Protein AF-A0A8D1IMT7-F1 (afdb_monomer_lite)

pLDDT: mean 76.64, std 11.8, range [52.03, 92.44]

Sequence (83 aa):
MVVLICISLIIGDVEYFFMCLLAICISSLEKCLFRAFAHFSIDWLVFLLLGCISCLYILEIKPLSVASFETVFSHSFTVWLLG

Foldseek 3Di:
DVVVVVVVVVVVVVVVVVVVVVVVVVVVCCVVCVVVVVVVVVVVVVVVVVLVVVVVVVCVVPVPCPVVSVVVVVVVVVVVVVD

Radius of gyration: 25.27 Å; chains: 1; bounding box: 57×19×65 Å

Secondary structure (DSSP, 8-state):
-HHHHHHHHHHHHHHHHHHHHHHHHHHHHHHHHHHHHHHHHHHHHHHHHHHHHHHHHHHHH-TT-HHHHHHHHHHHHHHHHT-

Organism: Sus scrofa (NCBI:txid9823)

Structure (mmCIF, N/CA/C/O backbone):
data_AF-A0A8D1IMT7-F1
#
_entry.id   AF-A0A8D1IMT7-F1
#
loop_
_atom_site.group_PDB
_atom_site.id
_atom_site.type_symbol
_atom_site.label_atom_id
_atom_site.label_alt_id
_atom_site.label_comp_id
_atom_site.label_asym_id
_atom_site.label_entity_id
_atom_site.label_seq_id
_atom_site.pdbx_PDB_ins_code
_atom_site.Cartn_x
_atom_site.Cartn_y
_atom_site.Cartn_z
_atom_site.occupancy
_atom_site.B_iso_or_equiv
_atom_site.auth_seq_id
_atom_site.auth_comp_id
_atom_site.auth_asym_id
_atom_site.auth_atom_id
_atom_site.pdbx_PDB_model_num
ATOM 1 N N . MET A 1 1 ? -19.321 4.461 42.234 1.00 76.94 1 MET A N 1
ATOM 2 C CA . MET A 1 1 ? -19.216 3.091 41.680 1.00 76.94 1 MET A CA 1
ATOM 3 C C . MET A 1 1 ? -19.819 2.987 40.279 1.00 76.94 1 MET A C 1
ATOM 5 O O . MET A 1 1 ? -19.100 2.599 39.377 1.00 76.94 1 MET A O 1
ATOM 9 N N . VAL A 1 2 ? -21.069 3.416 40.054 1.00 83.62 2 VAL A N 1
ATOM 10 C CA . VAL A 1 2 ? -21.730 3.370 38.726 1.00 83.62 2 VAL A CA 1
ATOM 11 C C . VAL A 1 2 ? -20.971 4.142 37.637 1.00 83.62 2 VAL A C 1
ATOM 13 O O . VAL A 1 2 ? -20.770 3.624 36.550 1.00 83.62 2 VAL A O 1
ATOM 16 N N . VAL A 1 3 ? -20.463 5.338 37.951 1.00 85.94 3 VAL A N 1
ATOM 17 C CA . VAL A 1 3 ? -19.684 6.159 37.001 1.00 85.94 3 VAL A CA 1
ATOM 18 C C . VAL A 1 3 ? -18.421 5.442 36.509 1.00 85.94 3 VAL A C 1
ATOM 20 O O . VAL A 1 3 ? -18.100 5.512 35.331 1.00 85.94 3 VAL A O 1
ATOM 23 N N . LEU A 1 4 ? -17.741 4.701 37.392 1.00 83.44 4 LEU A N 1
ATOM 24 C CA . LEU A 1 4 ? -16.567 3.902 37.026 1.00 83.44 4 LEU A CA 1
ATOM 25 C C . LEU A 1 4 ? -16.937 2.780 36.049 1.00 83.44 4 LEU A C 1
ATOM 27 O O . LEU A 1 4 ? -16.236 2.591 35.065 1.00 83.44 4 LEU A O 1
ATOM 31 N N . ILE A 1 5 ? -18.067 2.101 36.269 1.00 88.38 5 ILE A N 1
ATOM 32 C CA . ILE A 1 5 ? -18.558 1.031 35.386 1.00 88.38 5 ILE A CA 1
ATOM 33 C C . ILE A 1 5 ? -18.909 1.585 33.997 1.00 88.38 5 ILE A C 1
ATOM 35 O O . ILE A 1 5 ? -18.563 0.970 32.991 1.00 88.38 5 ILE A O 1
ATOM 39 N N . CYS A 1 6 ? -19.536 2.764 33.926 1.00 87.81 6 CYS A N 1
ATOM 40 C CA . CYS A 1 6 ? -19.857 3.408 32.650 1.00 87.81 6 CYS A CA 1
ATOM 41 C C . CYS A 1 6 ? -18.598 3.759 31.846 1.00 87.81 6 CYS A C 1
ATOM 43 O O . CYS A 1 6 ? -18.571 3.549 30.638 1.00 87.81 6 CYS A O 1
ATOM 45 N N . ILE A 1 7 ? -17.547 4.258 32.503 1.00 87.12 7 ILE A N 1
ATOM 46 C CA . ILE A 1 7 ? -16.282 4.593 31.833 1.00 87.12 7 ILE A CA 1
ATOM 47 C C . ILE A 1 7 ? -15.595 3.320 31.323 1.00 87.12 7 ILE A C 1
ATOM 49 O O . ILE A 1 7 ? -15.143 3.293 30.182 1.00 87.12 7 ILE A O 1
ATOM 53 N N . SER A 1 8 ? -15.568 2.251 32.126 1.00 85.69 8 SER A N 1
ATOM 54 C CA . SER A 1 8 ? -15.009 0.958 31.710 1.00 85.69 8 SER A CA 1
ATOM 55 C C . SER A 1 8 ? -15.743 0.356 30.507 1.00 85.69 8 SER A C 1
ATOM 57 O O . SER A 1 8 ? -15.093 -0.168 29.607 1.00 85.69 8 SER A O 1
ATOM 59 N N . LEU A 1 9 ? -17.076 0.462 30.460 1.00 87.12 9 LEU A N 1
ATOM 60 C CA . LEU A 1 9 ? -17.877 0.002 29.319 1.00 87.12 9 LEU A CA 1
ATOM 61 C C . LEU A 1 9 ? -17.598 0.809 28.046 1.00 87.12 9 LEU A C 1
ATOM 63 O O . LEU A 1 9 ? -17.388 0.217 26.994 1.00 87.12 9 LEU A O 1
ATOM 67 N N . ILE A 1 10 ? -17.534 2.142 28.142 1.00 88.06 10 ILE A N 1
ATOM 68 C CA . ILE A 1 10 ? -17.256 3.011 26.986 1.00 88.06 10 ILE A CA 1
ATOM 69 C C . ILE A 1 10 ? -15.876 2.711 26.390 1.00 88.06 10 ILE A C 1
ATOM 71 O O . ILE A 1 10 ? -15.733 2.676 25.172 1.00 88.06 10 ILE A O 1
ATOM 75 N N . ILE A 1 11 ? -14.866 2.475 27.231 1.00 89.44 11 ILE A N 1
ATOM 76 C CA . ILE A 1 11 ? -13.519 2.124 26.762 1.00 89.44 11 ILE A CA 1
ATOM 77 C C . ILE A 1 11 ? -13.545 0.775 26.029 1.00 89.44 11 ILE A C 1
ATOM 79 O O . ILE A 1 11 ? -13.026 0.696 24.920 1.00 89.44 11 ILE A O 1
ATOM 83 N N . GLY A 1 12 ? -14.231 -0.236 26.575 1.00 91.31 12 GLY A N 1
ATOM 84 C CA . GLY A 1 12 ? -14.352 -1.547 25.930 1.00 91.31 12 GLY A CA 1
ATOM 85 C C . GLY A 1 12 ? -15.072 -1.510 24.575 1.00 91.31 12 GLY A C 1
ATOM 86 O O . GLY A 1 12 ? -14.624 -2.150 23.624 1.00 91.31 12 GLY A O 1
ATOM 87 N N . ASP A 1 13 ? -16.147 -0.727 24.453 1.00 88.25 13 ASP A N 1
ATOM 88 C CA . ASP A 1 13 ? -16.854 -0.525 23.178 1.00 88.25 13 ASP A CA 1
ATOM 89 C C . ASP A 1 13 ? -15.973 0.186 22.139 1.00 88.25 13 ASP A C 1
ATOM 91 O O . ASP A 1 13 ? -15.950 -0.196 20.967 1.00 88.25 13 ASP A O 1
ATOM 95 N N . VAL A 1 14 ? -15.202 1.197 22.559 1.00 90.44 14 VAL A N 1
ATOM 96 C CA . VAL A 1 14 ? -14.268 1.909 21.675 1.00 90.44 14 VAL A CA 1
ATOM 97 C C . VAL A 1 14 ? -13.133 0.992 21.225 1.00 90.44 14 VAL A C 1
ATOM 99 O O . VAL A 1 14 ? -12.804 0.992 20.041 1.00 90.44 14 VAL A O 1
ATOM 102 N N . GLU A 1 15 ? -12.563 0.186 22.122 1.00 92.44 15 GLU A N 1
ATOM 103 C CA . GLU A 1 15 ? -11.530 -0.801 21.785 1.00 92.44 15 GLU A CA 1
ATOM 104 C C . GLU A 1 15 ? -12.050 -1.842 20.787 1.00 92.44 15 GLU A C 1
ATOM 106 O O . GLU A 1 15 ? -11.387 -2.127 19.785 1.00 92.44 15 GLU A O 1
ATOM 111 N N . TYR A 1 16 ? -13.260 -2.362 21.008 1.00 90.81 16 TYR A N 1
ATOM 112 C CA . TYR A 1 16 ? -13.891 -3.323 20.106 1.00 90.81 16 TYR A CA 1
ATOM 113 C C . TYR A 1 16 ? -14.183 -2.712 18.731 1.00 90.81 16 TYR A C 1
ATOM 115 O O . TYR A 1 16 ? -13.843 -3.297 17.699 1.00 90.81 16 TYR A O 1
ATOM 123 N N . PHE A 1 17 ? -14.737 -1.498 18.701 1.00 89.44 17 PHE A N 1
ATOM 124 C CA . PHE A 1 17 ? -14.970 -0.759 17.463 1.00 89.44 17 PHE A CA 1
ATOM 125 C C . PHE A 1 17 ? -13.664 -0.521 16.694 1.00 89.44 17 PHE A C 1
ATOM 127 O O . PHE A 1 17 ? -13.614 -0.719 15.476 1.00 89.44 17 PHE A O 1
ATOM 134 N N . PHE A 1 18 ? -12.586 -0.171 17.400 1.00 84.81 18 PHE A N 1
ATOM 135 C CA . PHE A 1 18 ? -11.269 0.015 16.800 1.00 84.81 18 PHE A CA 1
ATOM 136 C C . PHE A 1 18 ? -10.715 -1.291 16.223 1.00 84.81 18 PHE A C 1
ATOM 138 O O . PHE A 1 18 ? -10.215 -1.288 15.100 1.00 84.81 18 PHE A O 1
ATOM 145 N N . MET A 1 19 ? -10.852 -2.417 16.930 1.00 91.44 19 MET A N 1
ATOM 146 C CA . MET A 1 19 ? -10.448 -3.733 16.421 1.00 91.44 19 MET A CA 1
ATOM 147 C C . MET A 1 19 ? -11.228 -4.134 15.164 1.00 91.44 19 MET A C 1
ATOM 149 O O . MET A 1 19 ? -10.623 -4.591 14.191 1.00 91.44 19 MET A O 1
ATOM 153 N N . CYS A 1 20 ? -12.549 -3.934 15.142 1.00 90.81 20 CYS A N 1
ATOM 154 C CA . CYS A 1 20 ? -13.376 -4.233 13.972 1.00 90.81 20 CYS A CA 1
ATOM 155 C C . CYS A 1 20 ? -12.999 -3.365 12.767 1.00 90.81 20 CYS A C 1
ATOM 157 O O . CYS A 1 20 ? -12.827 -3.886 11.662 1.00 90.81 20 CYS A O 1
ATOM 159 N N . LEU A 1 21 ? -12.826 -2.057 12.973 1.00 89.88 21 LEU A N 1
ATOM 160 C CA . LEU A 1 21 ? -12.366 -1.154 11.920 1.00 89.88 21 LEU A CA 1
ATOM 161 C C . LEU A 1 21 ? -10.984 -1.545 11.408 1.00 89.88 21 LEU A C 1
ATOM 163 O O . LEU A 1 21 ? -10.776 -1.564 10.197 1.00 89.88 21 LEU A O 1
ATOM 167 N N . LEU A 1 22 ? -10.059 -1.894 12.302 1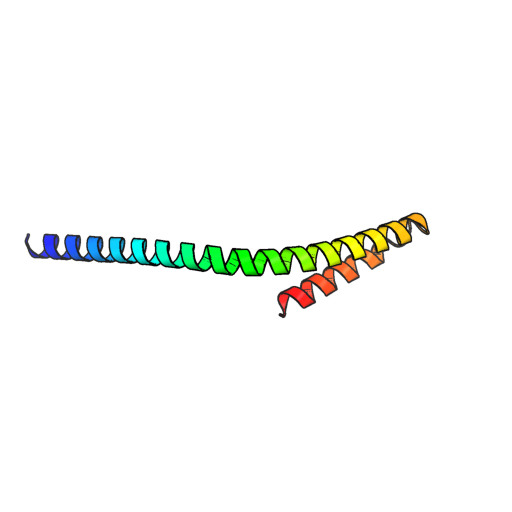.00 88.31 22 LEU A N 1
ATOM 168 C CA . LEU A 1 22 ? -8.716 -2.314 11.924 1.00 88.31 22 LEU A CA 1
ATOM 169 C C . LEU A 1 22 ? -8.755 -3.601 11.092 1.00 88.31 22 LEU A C 1
ATOM 171 O O . LEU A 1 22 ? -8.091 -3.670 10.064 1.00 88.31 22 LEU A O 1
ATOM 175 N N . ALA A 1 23 ? -9.579 -4.582 11.465 1.00 91.19 23 ALA A N 1
ATOM 176 C CA . ALA A 1 23 ? -9.744 -5.821 10.704 1.00 91.19 23 ALA A CA 1
ATOM 177 C C . ALA A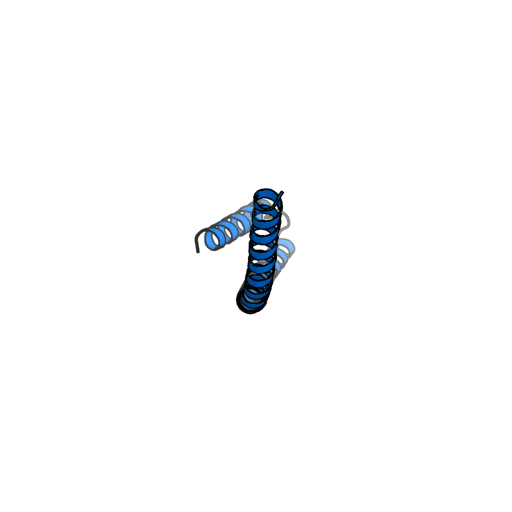 1 23 ? -10.298 -5.570 9.288 1.00 91.19 23 ALA A C 1
ATOM 179 O O . ALA A 1 23 ? -9.787 -6.123 8.311 1.00 91.19 23 ALA A O 1
ATOM 180 N N . ILE A 1 24 ? -11.304 -4.698 9.158 1.00 92.00 24 ILE A N 1
ATOM 181 C CA . ILE A 1 24 ? -11.871 -4.309 7.856 1.00 92.00 24 ILE A CA 1
ATOM 182 C C . ILE A 1 24 ? -10.837 -3.532 7.033 1.00 92.00 24 ILE A C 1
ATOM 184 O O . ILE A 1 24 ? -10.669 -3.794 5.840 1.00 92.00 24 ILE A O 1
ATOM 188 N N . CYS A 1 25 ? -10.128 -2.598 7.668 1.00 88.69 25 CYS A N 1
ATOM 189 C CA . CYS A 1 25 ? -9.115 -1.772 7.026 1.00 88.69 25 CYS A CA 1
ATOM 190 C C . CYS A 1 25 ? -7.959 -2.634 6.515 1.00 88.69 25 CYS A C 1
ATOM 192 O O . CYS A 1 25 ? -7.623 -2.536 5.343 1.00 88.69 25 CYS A O 1
ATOM 194 N N . ILE A 1 26 ? -7.431 -3.549 7.333 1.00 88.12 26 ILE A N 1
ATOM 195 C CA . ILE A 1 26 ? -6.379 -4.496 6.939 1.00 88.12 26 ILE A CA 1
ATOM 196 C C . ILE A 1 26 ? -6.859 -5.401 5.803 1.00 88.12 26 ILE A C 1
ATOM 198 O O . ILE A 1 26 ? -6.134 -5.562 4.832 1.00 88.12 26 ILE A O 1
ATOM 202 N N . SER A 1 27 ? -8.078 -5.946 5.860 1.00 83.81 27 SER A N 1
ATOM 203 C CA . SER A 1 27 ? -8.589 -6.815 4.787 1.00 83.81 27 SER A CA 1
ATOM 204 C C . SER A 1 27 ? -8.780 -6.071 3.456 1.00 83.81 27 SER A C 1
ATOM 206 O O . SER A 1 27 ? -8.466 -6.594 2.382 1.00 83.81 27 SER A O 1
ATOM 208 N N . SER A 1 28 ? -9.273 -4.832 3.514 1.00 82.00 28 SER A N 1
ATOM 209 C CA . SER A 1 28 ? -9.414 -3.964 2.340 1.00 82.00 28 SER A CA 1
ATOM 210 C C . SER A 1 28 ? -8.048 -3.551 1.783 1.00 82.00 28 SER A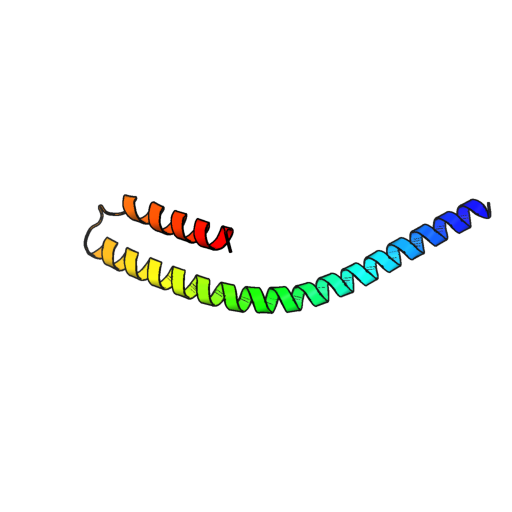 C 1
ATOM 212 O O . SER A 1 28 ? -7.801 -3.637 0.575 1.00 82.00 28 SER A O 1
ATOM 214 N N . LEU A 1 29 ? -7.135 -3.167 2.678 1.00 83.69 29 LEU A N 1
ATOM 215 C CA . LEU A 1 29 ? -5.764 -2.795 2.367 1.00 83.69 29 LEU A CA 1
ATOM 216 C C . LEU A 1 29 ? -5.004 -3.974 1.758 1.00 83.69 29 LEU A C 1
ATOM 218 O O . LEU A 1 29 ? -4.335 -3.778 0.757 1.00 83.69 29 LEU A O 1
ATOM 222 N N . GLU A 1 30 ? -5.148 -5.190 2.281 1.00 85.19 30 GLU A N 1
ATOM 223 C CA . GLU A 1 30 ? -4.519 -6.400 1.744 1.00 85.19 30 GLU A CA 1
ATOM 224 C C . GLU A 1 30 ? -4.934 -6.632 0.288 1.00 85.19 30 GLU A C 1
ATOM 226 O O . GLU A 1 30 ? -4.073 -6.793 -0.569 1.00 85.19 30 GLU A O 1
ATOM 231 N N . LYS A 1 31 ? -6.229 -6.548 -0.044 1.00 78.88 31 LYS A N 1
ATOM 232 C CA . LYS A 1 31 ? -6.697 -6.678 -1.439 1.00 78.88 31 LYS A CA 1
ATOM 233 C C . LYS A 1 31 ? -6.188 -5.563 -2.351 1.00 78.88 31 LYS A C 1
ATOM 235 O O . LYS A 1 31 ? -5.824 -5.833 -3.499 1.00 78.88 31 LYS A O 1
ATOM 240 N N . CYS A 1 32 ? -6.191 -4.323 -1.867 1.00 82.62 32 CYS A N 1
ATOM 241 C CA . CYS A 1 32 ? -5.745 -3.165 -2.638 1.00 82.62 32 CYS A CA 1
ATOM 242 C C . CYS A 1 32 ? -4.226 -3.204 -2.874 1.00 82.62 32 CYS A C 1
ATOM 244 O O . CYS A 1 32 ? -3.775 -3.163 -4.020 1.00 82.62 32 CYS A O 1
ATOM 246 N N . LEU A 1 33 ? -3.450 -3.376 -1.801 1.00 80.06 33 LEU A N 1
ATOM 247 C CA . LEU A 1 33 ? -1.998 -3.501 -1.838 1.00 80.06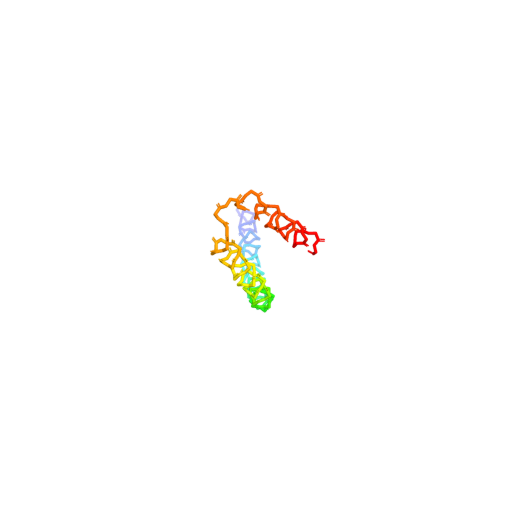 33 LEU A CA 1
ATOM 248 C C . LEU A 1 33 ? -1.572 -4.723 -2.629 1.00 80.06 33 LEU A C 1
ATOM 250 O O . LEU A 1 33 ? -0.654 -4.598 -3.416 1.00 80.06 33 LEU A O 1
ATOM 254 N N . PHE A 1 34 ? -2.228 -5.875 -2.501 1.00 76.44 34 PHE A N 1
ATOM 255 C CA . PHE A 1 34 ? -1.835 -7.063 -3.260 1.00 76.44 34 PHE A CA 1
ATOM 256 C C . PHE A 1 34 ? -1.990 -6.851 -4.770 1.00 76.44 34 PHE A C 1
ATOM 258 O O . PHE A 1 34 ? -1.116 -7.233 -5.546 1.00 76.44 34 PHE A O 1
ATOM 265 N N . ARG A 1 35 ? -3.063 -6.177 -5.204 1.00 79.56 35 ARG A N 1
ATOM 266 C CA . ARG A 1 35 ? -3.267 -5.840 -6.620 1.00 79.56 35 ARG A CA 1
ATOM 267 C C . ARG A 1 35 ? -2.261 -4.796 -7.110 1.00 79.56 35 ARG A C 1
ATOM 269 O O . ARG A 1 35 ? -1.691 -4.972 -8.185 1.00 79.56 35 ARG A O 1
ATOM 276 N N . ALA A 1 36 ? -2.051 -3.729 -6.342 1.00 77.12 36 ALA A N 1
ATOM 277 C CA . ALA A 1 36 ? -1.101 -2.676 -6.693 1.00 77.12 36 ALA A CA 1
ATOM 278 C C . ALA A 1 36 ? 0.347 -3.194 -6.682 1.00 77.12 36 ALA A C 1
ATOM 280 O O . ALA A 1 36 ? 1.102 -2.936 -7.613 1.00 77.12 36 ALA A O 1
ATOM 281 N N . PHE A 1 37 ? 0.706 -3.995 -5.680 1.00 78.44 37 PHE A N 1
ATOM 282 C CA . PHE A 1 37 ? 2.014 -4.621 -5.525 1.00 78.44 37 PHE A CA 1
ATOM 283 C C . PHE A 1 37 ? 2.283 -5.651 -6.616 1.00 78.44 37 PHE A C 1
ATO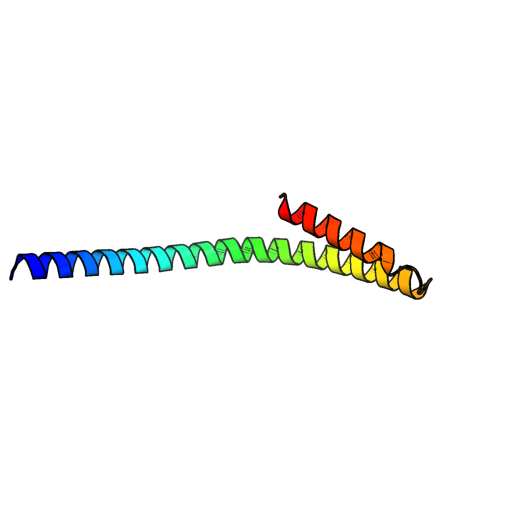M 285 O O . PHE A 1 37 ? 3.393 -5.691 -7.121 1.00 78.44 37 PHE A O 1
ATOM 292 N N . ALA A 1 38 ? 1.294 -6.444 -7.040 1.00 79.50 38 ALA A N 1
ATOM 293 C CA . ALA A 1 38 ? 1.480 -7.365 -8.159 1.00 79.50 38 ALA A CA 1
ATOM 294 C C . ALA A 1 38 ? 1.806 -6.619 -9.463 1.00 79.50 38 ALA A C 1
ATOM 296 O O . ALA A 1 38 ? 2.746 -6.996 -10.156 1.00 79.50 38 ALA A O 1
ATOM 297 N N . HIS A 1 39 ? 1.079 -5.542 -9.779 1.00 78.69 39 HIS A N 1
ATOM 298 C CA . HIS A 1 39 ? 1.358 -4.740 -10.975 1.00 78.69 39 HIS A CA 1
ATOM 299 C C . HIS A 1 39 ? 2.718 -4.045 -10.869 1.00 78.69 39 HIS A C 1
ATOM 301 O O . HIS A 1 39 ? 3.562 -4.180 -11.752 1.00 78.69 39 HIS A O 1
ATOM 307 N N . PHE A 1 40 ? 2.962 -3.378 -9.740 1.00 76.44 40 PHE A N 1
ATOM 308 C CA . PHE A 1 40 ? 4.211 -2.675 -9.498 1.00 76.44 40 PHE A CA 1
ATOM 309 C C . PHE A 1 40 ? 5.421 -3.619 -9.496 1.00 76.44 40 PHE A C 1
ATOM 311 O O . PHE A 1 40 ? 6.446 -3.314 -10.097 1.00 76.44 40 PHE A O 1
ATOM 318 N N . SER A 1 41 ? 5.301 -4.794 -8.879 1.00 77.50 41 SER A N 1
ATOM 319 C CA . SER A 1 41 ? 6.376 -5.781 -8.823 1.00 77.50 41 SER A CA 1
ATOM 320 C C . SER A 1 41 ? 6.709 -6.348 -10.199 1.00 77.50 41 SER A C 1
ATOM 322 O O . SER A 1 41 ? 7.876 -6.659 -10.416 1.00 77.50 41 SER A O 1
ATOM 324 N N . ILE A 1 42 ? 5.738 -6.489 -11.110 1.00 82.94 42 ILE A N 1
ATOM 325 C CA . ILE A 1 42 ? 5.982 -6.953 -12.484 1.00 82.94 42 ILE A CA 1
ATOM 326 C C . ILE A 1 42 ? 6.707 -5.872 -13.289 1.00 82.94 42 ILE A C 1
ATOM 328 O O . ILE A 1 42 ? 7.750 -6.167 -13.872 1.00 82.94 42 ILE A O 1
ATOM 332 N N . ASP A 1 43 ? 6.212 -4.632 -13.281 1.00 84.06 43 ASP A N 1
ATOM 333 C CA . ASP A 1 43 ? 6.861 -3.521 -13.993 1.00 84.06 43 ASP A CA 1
ATOM 334 C C . ASP A 1 43 ? 8.284 -3.279 -13.470 1.00 84.06 43 ASP A C 1
ATOM 336 O O . ASP A 1 43 ? 9.230 -3.131 -14.248 1.00 84.06 43 ASP A O 1
ATOM 340 N N . TRP A 1 44 ? 8.456 -3.324 -12.145 1.00 81.31 44 TRP A N 1
ATOM 341 C CA . TRP A 1 44 ? 9.759 -3.205 -11.498 1.00 81.31 44 TRP A CA 1
ATOM 342 C C . TRP A 1 44 ? 10.694 -4.363 -11.858 1.00 81.31 44 TRP A C 1
ATOM 344 O O . TRP A 1 44 ? 11.861 -4.127 -12.168 1.00 81.31 44 TRP A O 1
ATOM 354 N N . LEU A 1 45 ? 10.203 -5.608 -11.867 1.00 82.19 45 LEU A N 1
ATOM 355 C CA . LEU A 1 45 ? 10.988 -6.777 -12.281 1.00 82.19 45 LEU A CA 1
ATOM 356 C C . LEU A 1 45 ? 11.448 -6.668 -13.730 1.00 82.19 45 LEU A C 1
ATOM 358 O O . LEU A 1 45 ? 12.608 -6.956 -14.010 1.00 82.19 45 LEU A O 1
ATOM 362 N N . VAL A 1 46 ? 10.570 -6.252 -14.644 1.00 85.88 46 VAL A N 1
ATOM 363 C CA . VAL A 1 46 ? 10.904 -6.095 -16.067 1.00 85.88 46 VAL A CA 1
ATOM 364 C C . VAL A 1 46 ? 11.945 -4.995 -16.254 1.00 85.88 46 VAL A C 1
ATOM 366 O O . VAL A 1 46 ? 12.933 -5.201 -16.962 1.00 85.88 46 VAL A O 1
ATOM 369 N N . PHE A 1 47 ? 11.768 -3.856 -15.583 1.00 81.81 47 PHE A N 1
ATOM 370 C CA . PHE A 1 47 ? 12.724 -2.754 -15.626 1.00 81.81 47 PHE A CA 1
ATOM 371 C C . PHE A 1 47 ? 14.093 -3.158 -15.060 1.00 81.81 47 PHE A C 1
ATOM 373 O O . PHE A 1 47 ? 15.125 -2.926 -15.693 1.00 81.81 47 PHE A O 1
ATOM 380 N N . LEU A 1 48 ? 14.105 -3.820 -13.902 1.00 80.44 48 LEU A N 1
ATOM 381 C CA . LEU A 1 48 ? 15.319 -4.305 -13.254 1.00 80.44 48 LEU A CA 1
ATOM 382 C C . LEU A 1 48 ? 16.020 -5.369 -14.102 1.00 80.44 48 LEU A C 1
ATOM 384 O O . LEU A 1 48 ? 17.230 -5.292 -14.275 1.00 80.44 48 LEU A O 1
ATOM 388 N N . LEU A 1 49 ? 15.283 -6.313 -14.695 1.00 82.31 49 LEU A N 1
ATOM 389 C CA . LEU A 1 49 ? 15.844 -7.334 -15.581 1.00 82.31 49 LEU A CA 1
ATOM 390 C C . LEU A 1 49 ? 16.478 -6.703 -16.829 1.00 82.31 49 LEU A C 1
ATOM 392 O O . LEU A 1 49 ? 17.596 -7.060 -17.195 1.00 82.31 49 LEU A O 1
ATOM 396 N N . LEU A 1 50 ? 15.803 -5.737 -17.458 1.00 82.12 50 LEU A N 1
ATOM 397 C CA . LEU A 1 50 ? 16.322 -5.029 -18.630 1.00 82.12 50 LEU A CA 1
ATOM 398 C C . LEU A 1 50 ? 17.563 -4.190 -18.284 1.00 82.12 50 LEU A C 1
ATOM 400 O O . LEU A 1 50 ? 18.540 -4.184 -19.040 1.00 82.12 50 LEU A O 1
ATOM 404 N N . GLY A 1 51 ? 17.557 -3.538 -17.119 1.00 83.00 51 GLY A N 1
ATOM 405 C CA . GLY A 1 51 ? 18.718 -2.846 -16.564 1.00 83.00 51 GLY A CA 1
ATOM 406 C C . GLY A 1 51 ? 19.882 -3.797 -16.269 1.00 83.00 51 GLY A C 1
ATOM 407 O O . GLY A 1 51 ? 21.016 -3.500 -16.643 1.00 83.00 51 GLY A O 1
ATOM 408 N N . CYS A 1 52 ? 19.608 -4.965 -15.678 1.00 80.06 52 CYS A N 1
ATOM 409 C CA . CYS A 1 52 ? 20.587 -6.017 -15.390 1.00 80.06 52 CYS A CA 1
ATOM 410 C C . CYS A 1 52 ? 21.209 -6.600 -16.664 1.00 80.06 52 CYS A C 1
ATOM 412 O O . CYS A 1 52 ? 22.425 -6.758 -16.730 1.00 80.06 52 CYS A O 1
ATOM 414 N N . ILE A 1 53 ? 20.408 -6.878 -17.695 1.00 81.12 53 ILE A N 1
ATOM 415 C CA . ILE A 1 53 ? 20.907 -7.344 -18.998 1.00 81.12 53 ILE A CA 1
ATOM 416 C C . ILE A 1 53 ? 21.782 -6.265 -19.638 1.00 81.12 53 ILE A C 1
ATOM 418 O O . ILE A 1 53 ? 22.862 -6.565 -20.143 1.00 81.12 53 ILE A O 1
ATOM 422 N N . SER A 1 54 ? 21.354 -5.003 -19.563 1.00 81.31 54 SER A N 1
ATOM 423 C CA . SER A 1 54 ? 22.123 -3.881 -20.100 1.00 81.31 54 SER A CA 1
ATOM 424 C C . SER A 1 54 ? 23.478 -3.740 -19.405 1.00 81.31 54 SER A C 1
ATOM 426 O O . SER A 1 54 ? 24.488 -3.578 -20.087 1.00 81.31 54 SER A O 1
ATOM 428 N N . CYS A 1 55 ? 23.552 -3.854 -18.073 1.00 69.31 55 CYS A N 1
ATOM 429 C CA . CYS A 1 55 ? 24.852 -3.808 -17.402 1.00 69.31 55 CYS A CA 1
ATOM 430 C C . CYS A 1 55 ? 25.677 -5.081 -17.552 1.00 69.31 55 CYS A C 1
ATOM 432 O O . CYS A 1 55 ? 26.887 -4.940 -17.661 1.00 69.31 55 CYS A O 1
ATOM 434 N N . LEU A 1 56 ? 25.093 -6.276 -17.661 1.00 76.56 56 LEU A N 1
ATOM 435 C CA . LEU A 1 56 ? 25.850 -7.478 -18.036 1.00 76.56 56 LEU A CA 1
ATOM 436 C C . LEU A 1 56 ? 26.489 -7.325 -19.420 1.00 76.56 56 LEU A C 1
ATOM 438 O O . LEU A 1 56 ? 27.675 -7.593 -19.571 1.00 76.56 56 LEU A O 1
ATOM 442 N N . TYR A 1 57 ? 25.743 -6.809 -20.397 1.00 73.81 57 TYR A N 1
ATOM 443 C CA . TYR A 1 57 ? 26.242 -6.557 -21.749 1.00 73.81 57 TYR A CA 1
ATOM 444 C C . TYR A 1 57 ? 27.359 -5.501 -21.773 1.00 73.81 57 TYR A C 1
ATOM 446 O O . TYR A 1 57 ? 28.387 -5.677 -22.423 1.00 73.81 57 TYR A O 1
ATOM 454 N N . ILE A 1 58 ? 27.200 -4.408 -21.02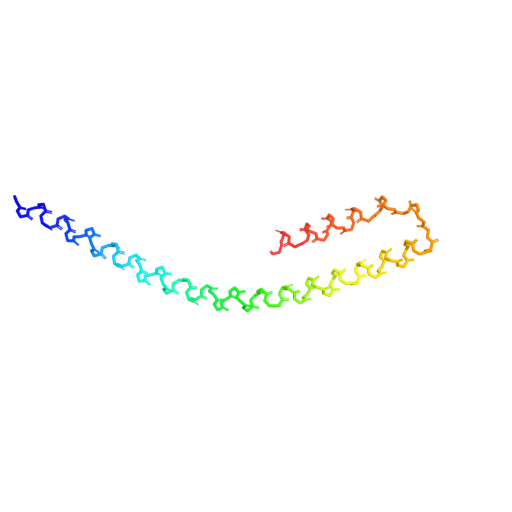0 1.00 69.75 58 ILE A N 1
ATOM 455 C CA . ILE A 1 58 ? 28.234 -3.367 -20.903 1.00 69.75 58 ILE A CA 1
ATOM 456 C C . ILE A 1 58 ? 29.471 -3.896 -20.151 1.00 69.75 58 ILE A C 1
ATOM 458 O O . ILE A 1 58 ? 30.596 -3.591 -20.549 1.00 69.75 58 ILE A O 1
ATOM 462 N N . LEU A 1 59 ? 29.280 -4.693 -19.096 1.00 62.69 59 LEU A N 1
ATOM 463 C CA . LEU A 1 59 ? 30.345 -5.290 -18.281 1.00 62.69 59 LEU A CA 1
ATOM 464 C C . LEU A 1 59 ? 31.147 -6.335 -19.069 1.00 62.69 59 LEU A C 1
ATOM 466 O O . LEU A 1 59 ? 32.369 -6.382 -18.938 1.00 62.69 59 LEU A O 1
ATOM 470 N N . GLU A 1 60 ? 30.476 -7.121 -19.915 1.00 69.25 60 GLU A N 1
ATOM 471 C CA . GLU A 1 60 ? 31.096 -8.088 -20.827 1.00 69.25 60 GLU A CA 1
ATOM 472 C C . GLU A 1 60 ? 31.961 -7.390 -21.894 1.00 69.25 60 GLU A C 1
ATOM 474 O O . GLU A 1 60 ? 33.010 -7.905 -22.277 1.00 69.25 60 GLU A O 1
ATOM 479 N N . ILE A 1 61 ? 31.584 -6.175 -22.315 1.00 68.25 61 ILE A N 1
ATOM 480 C CA . ILE A 1 61 ? 32.317 -5.403 -23.333 1.00 68.25 61 ILE A CA 1
ATOM 481 C C . ILE A 1 61 ? 33.417 -4.509 -22.728 1.00 68.25 61 ILE A C 1
ATOM 483 O O . ILE A 1 61 ? 34.419 -4.232 -23.398 1.00 68.25 61 ILE A O 1
ATOM 487 N N . LYS A 1 62 ? 33.292 -4.033 -21.479 1.00 66.81 62 LYS A N 1
ATOM 488 C CA . LYS A 1 62 ? 34.334 -3.213 -20.833 1.00 66.81 62 LYS A CA 1
ATOM 489 C C . LYS A 1 62 ? 34.187 -3.174 -19.300 1.00 66.81 62 LYS A C 1
ATOM 491 O O . LYS A 1 62 ? 33.208 -2.624 -18.801 1.00 66.81 62 LYS A O 1
ATOM 496 N N . PRO A 1 63 ? 35.207 -3.573 -18.515 1.00 57.22 63 PRO A N 1
ATOM 497 C CA . PRO A 1 63 ? 35.109 -3.587 -17.051 1.00 57.22 63 PRO A CA 1
ATOM 498 C C . PRO A 1 63 ? 35.205 -2.193 -16.390 1.00 57.22 63 PRO A C 1
ATOM 500 O O . PRO A 1 63 ? 35.142 -2.094 -15.171 1.00 57.22 63 PRO A O 1
ATOM 503 N N . LEU A 1 64 ? 35.357 -1.097 -17.153 1.00 56.66 64 LEU A N 1
ATOM 504 C CA . LEU A 1 64 ? 35.612 0.251 -16.606 1.00 56.66 64 LEU A CA 1
ATOM 505 C C . LEU A 1 64 ? 34.357 1.149 -16.467 1.00 56.66 64 LEU A C 1
ATOM 507 O O . LEU A 1 64 ? 34.479 2.299 -16.057 1.00 56.66 64 LEU A O 1
ATOM 511 N N . SER A 1 65 ? 33.160 0.666 -16.825 1.00 54.28 65 SER A N 1
ATOM 512 C CA . SER A 1 65 ? 31.917 1.471 -16.885 1.00 54.28 65 SER A CA 1
ATOM 513 C C . SER A 1 65 ? 31.088 1.483 -15.589 1.00 54.28 65 SER A C 1
ATOM 515 O O . SER A 1 65 ? 30.007 2.065 -15.561 1.00 54.28 65 SER A O 1
ATOM 517 N N . VAL A 1 66 ? 31.562 0.867 -14.504 1.00 60.75 66 VAL A N 1
ATOM 518 C CA . VAL A 1 66 ? 30.814 0.736 -13.234 1.00 60.75 66 VAL A CA 1
ATOM 519 C C . VAL A 1 66 ? 30.310 2.083 -12.680 1.00 60.75 66 VAL A C 1
ATOM 521 O O . VAL A 1 66 ? 29.240 2.134 -12.083 1.00 60.75 66 VAL A O 1
ATOM 524 N N . ALA A 1 67 ? 31.007 3.192 -12.951 1.00 59.69 67 ALA A N 1
ATOM 525 C CA . ALA A 1 67 ? 30.638 4.519 -12.450 1.00 59.69 67 ALA A CA 1
ATOM 526 C C . ALA A 1 67 ? 29.363 5.126 -13.081 1.00 59.69 67 ALA A C 1
ATOM 528 O O . ALA A 1 67 ? 28.755 6.004 -12.475 1.00 59.69 67 ALA A O 1
ATOM 529 N N . SER A 1 68 ? 28.939 4.689 -14.275 1.00 59.25 68 SER A N 1
ATOM 530 C CA . SER A 1 68 ? 27.715 5.192 -14.930 1.00 59.25 68 SER A CA 1
ATOM 531 C C . SER A 1 68 ? 26.457 4.396 -14.574 1.00 59.25 68 SER A C 1
ATOM 533 O O . SER A 1 68 ? 25.352 4.814 -14.907 1.00 59.25 68 SER A O 1
ATOM 535 N N . PHE A 1 69 ? 26.599 3.256 -13.895 1.00 56.12 69 PHE A N 1
ATOM 536 C CA . PHE A 1 69 ? 25.462 2.418 -13.515 1.00 56.12 69 PHE A CA 1
ATOM 537 C C . PHE A 1 69 ? 24.716 2.966 -12.285 1.00 56.12 69 PHE A C 1
ATOM 539 O O . PHE A 1 69 ? 23.486 2.952 -12.236 1.00 56.12 69 PHE A O 1
ATOM 546 N N . GLU A 1 70 ? 25.456 3.557 -11.345 1.00 55.69 70 GLU A N 1
ATOM 547 C CA . GLU A 1 70 ? 24.933 4.232 -10.146 1.00 55.69 70 GLU A CA 1
ATOM 548 C C . GLU A 1 70 ? 23.942 5.368 -10.480 1.00 55.69 70 GLU A C 1
ATOM 550 O O . GLU A 1 70 ? 22.972 5.604 -9.757 1.00 55.69 70 GLU A O 1
ATOM 555 N N . THR A 1 71 ? 24.128 6.059 -11.611 1.00 57.56 71 THR A N 1
ATOM 556 C CA . THR A 1 71 ? 23.282 7.200 -11.999 1.00 57.56 71 THR A CA 1
ATOM 557 C C . THR A 1 71 ? 21.940 6.777 -12.606 1.00 57.56 71 THR A C 1
ATOM 559 O O . THR A 1 71 ? 20.938 7.461 -12.395 1.00 57.56 71 THR A O 1
ATOM 562 N N . VAL A 1 72 ? 21.874 5.630 -13.292 1.00 61.16 72 VAL A N 1
ATOM 563 C CA . VAL A 1 72 ? 20.625 5.085 -13.866 1.00 61.16 72 VAL A CA 1
ATOM 564 C C . VAL A 1 72 ? 19.702 4.537 -12.772 1.00 61.16 72 VAL A C 1
ATOM 566 O O . VAL A 1 72 ? 18.481 4.724 -12.830 1.00 61.16 72 VAL A O 1
ATOM 569 N N . PHE A 1 73 ? 20.284 3.916 -11.741 1.00 60.81 73 PHE A N 1
ATOM 570 C CA . PHE A 1 73 ? 19.545 3.423 -10.577 1.00 60.81 73 PHE A CA 1
ATOM 571 C C . PHE A 1 73 ? 18.933 4.576 -9.761 1.00 60.81 73 PHE A C 1
ATOM 573 O O . PHE A 1 73 ? 17.742 4.558 -9.450 1.00 60.81 73 PHE A O 1
ATOM 580 N N . SER A 1 74 ? 19.717 5.629 -9.512 1.00 59.31 74 SER A N 1
ATOM 581 C CA . SER A 1 74 ? 19.277 6.854 -8.827 1.00 59.31 74 SER A CA 1
ATOM 582 C C . SER A 1 74 ? 18.114 7.563 -9.543 1.00 59.31 74 SER A C 1
ATOM 584 O O . SER A 1 74 ? 17.117 7.941 -8.915 1.00 59.31 74 SER A O 1
ATOM 586 N N . HIS A 1 75 ? 18.184 7.690 -10.872 1.00 62.00 75 HIS A N 1
ATOM 587 C CA . HIS A 1 75 ? 17.148 8.385 -11.640 1.00 62.00 75 HIS A CA 1
ATOM 588 C C . HIS A 1 75 ? 15.830 7.595 -11.688 1.00 62.00 75 HIS A C 1
ATOM 590 O O . HIS A 1 75 ? 14.754 8.183 -11.589 1.00 62.00 75 HIS A O 1
ATOM 596 N N . SER A 1 76 ? 15.898 6.263 -11.769 1.00 61.59 76 SER A N 1
ATOM 597 C CA . SER A 1 76 ? 14.703 5.403 -11.763 1.00 61.59 76 SER A CA 1
ATOM 598 C C . SER A 1 76 ? 14.019 5.368 -10.399 1.00 61.59 76 SER A C 1
ATOM 600 O O . SER A 1 76 ? 12.793 5.433 -10.331 1.00 61.59 76 SER A O 1
ATOM 602 N N . PHE A 1 77 ? 14.798 5.346 -9.311 1.00 63.16 77 PHE A N 1
ATOM 603 C CA . PHE A 1 77 ? 14.268 5.475 -7.952 1.00 63.16 77 PHE A CA 1
ATOM 604 C C . PHE A 1 77 ? 13.551 6.821 -7.752 1.00 63.16 77 PHE A C 1
ATOM 606 O O . PHE A 1 77 ? 12.476 6.871 -7.163 1.00 63.16 77 PHE A O 1
ATOM 613 N N . THR A 1 78 ? 14.100 7.903 -8.315 1.00 64.88 78 THR A N 1
ATOM 614 C CA . THR A 1 78 ? 13.508 9.250 -8.238 1.00 64.88 78 THR A CA 1
ATOM 615 C C . THR A 1 78 ? 12.191 9.362 -9.013 1.00 64.88 78 THR A C 1
ATOM 617 O O . THR A 1 78 ? 11.249 9.976 -8.520 1.00 64.88 78 THR A O 1
ATOM 620 N N . VAL A 1 79 ? 12.089 8.749 -10.199 1.00 63.78 79 VAL A N 1
ATOM 621 C CA . VAL A 1 79 ? 10.843 8.737 -10.993 1.00 63.78 79 VAL A CA 1
ATOM 622 C C . VAL A 1 79 ? 9.746 7.924 -10.302 1.00 63.78 79 VAL A C 1
ATOM 624 O O . VAL A 1 79 ? 8.581 8.304 -10.369 1.00 63.78 79 VAL A O 1
ATOM 627 N N . TRP A 1 80 ? 10.104 6.848 -9.598 1.00 60.06 80 TRP A N 1
ATOM 628 C CA . TRP A 1 80 ? 9.140 6.055 -8.838 1.00 60.06 80 TRP A CA 1
ATOM 629 C C . TRP A 1 80 ? 8.637 6.752 -7.565 1.00 60.06 80 TRP A C 1
ATOM 631 O O . TRP A 1 80 ? 7.485 6.584 -7.186 1.00 60.06 80 TRP A O 1
ATOM 641 N N . LEU A 1 81 ? 9.480 7.568 -6.924 1.00 53.31 81 LEU A N 1
ATOM 642 C CA . LEU A 1 81 ? 9.130 8.304 -5.704 1.00 53.31 81 LEU A CA 1
ATOM 643 C C . LEU A 1 81 ? 8.246 9.543 -5.960 1.00 53.31 81 LEU A C 1
ATOM 645 O O . LEU A 1 81 ? 7.649 10.068 -5.022 1.00 53.31 81 LEU A O 1
ATOM 649 N N . LEU A 1 82 ? 8.211 10.049 -7.199 1.00 65.75 82 LEU A N 1
ATOM 650 C CA . LEU A 1 82 ? 7.454 11.249 -7.590 1.00 65.75 82 LEU A CA 1
ATOM 651 C C . LEU A 1 82 ? 6.071 10.946 -8.203 1.00 65.75 82 LEU A C 1
ATOM 653 O O . LEU A 1 82 ? 5.353 11.893 -8.532 1.00 65.75 82 LEU A O 1
ATOM 657 N N . GLY A 1 83 ? 5.742 9.666 -8.405 1.00 52.03 83 GLY A N 1
ATOM 658 C CA . GLY A 1 83 ? 4.488 9.181 -8.996 1.00 52.03 83 GLY A CA 1
ATOM 659 C C . GLY A 1 83 ? 3.471 8.707 -7.970 1.00 52.03 83 GLY A C 1
ATOM 660 O O . GLY A 1 83 ? 3.890 8.185 -6.916 1.00 52.03 83 GLY A O 1
#